Protein AF-A0A6N3DBT2-F1 (afdb_monomer_lite)

Organism: Finegoldia magna (NCBI:txid1260)

InterPro domains:
  IPR025506 Abortive infection alpha [PF14337] (2-92)

Structure (mmCIF, N/CA/C/O backbone):
data_AF-A0A6N3DBT2-F1
#
_entry.id   AF-A0A6N3DBT2-F1
#
loop_
_atom_site.group_PDB
_atom_site.id
_atom_site.type_symbol
_atom_site.label_atom_id
_atom_site.label_alt_id
_atom_site.label_comp_id
_atom_site.label_asym_id
_atom_site.label_entity_id
_atom_site.label_seq_id
_atom_site.pdbx_PDB_ins_code
_atom_site.Cartn_x
_atom_site.Cartn_y
_atom_site.Cartn_z
_atom_site.occupancy
_atom_site.B_iso_or_equiv
_atom_site.auth_seq_id
_atom_site.auth_comp_id
_atom_site.auth_asym_id
_atom_site.auth_atom_id
_atom_site.pdbx_PDB_model_num
ATOM 1 N N . MET A 1 1 ? -6.754 -7.748 18.074 1.00 45.38 1 MET A N 1
ATOM 2 C CA . MET A 1 1 ? -6.413 -9.183 18.026 1.00 45.38 1 MET A CA 1
ATOM 3 C C . MET A 1 1 ? -6.233 -9.584 16.568 1.00 45.38 1 MET A C 1
ATOM 5 O O . MET A 1 1 ? -5.093 -9.616 16.155 1.00 45.38 1 MET A O 1
ATOM 9 N N . GLU A 1 2 ? -7.282 -9.621 15.736 1.00 43.31 2 GLU A N 1
ATOM 10 C CA . GLU A 1 2 ? -7.149 -9.910 14.282 1.00 43.31 2 GLU A CA 1
ATOM 11 C C . GLU A 1 2 ? -6.342 -8.876 13.453 1.00 43.31 2 GLU A C 1
ATOM 13 O O . GLU A 1 2 ? -6.009 -9.117 12.294 1.00 43.31 2 GLU A O 1
ATOM 18 N N . GLU A 1 3 ? -6.066 -7.683 13.990 1.00 45.34 3 GLU A N 1
ATOM 19 C CA . GLU A 1 3 ? -5.271 -6.649 13.302 1.00 45.34 3 GLU A CA 1
ATOM 20 C C . GLU A 1 3 ? -3.758 -6.848 13.431 1.00 45.34 3 GLU A C 1
ATOM 22 O O . GLU A 1 3 ? -3.024 -6.472 12.522 1.00 45.34 3 GLU A O 1
ATOM 27 N N . GLU A 1 4 ? -3.297 -7.435 14.537 1.00 55.81 4 GLU A N 1
ATOM 28 C CA . GLU A 1 4 ? -1.874 -7.705 14.773 1.00 55.81 4 GLU A CA 1
ATOM 29 C C . GLU A 1 4 ? -1.438 -8.982 14.054 1.00 55.81 4 GLU A C 1
ATOM 31 O O . GLU A 1 4 ? -0.338 -9.021 13.508 1.00 55.81 4 GLU A O 1
ATOM 36 N N . ASP A 1 5 ? -2.330 -9.972 13.969 1.00 64.25 5 ASP A N 1
ATOM 37 C CA . ASP A 1 5 ? -2.040 -11.284 13.385 1.00 64.25 5 ASP A CA 1
ATOM 38 C C . ASP A 1 5 ? -1.718 -11.193 11.879 1.00 64.25 5 ASP A C 1
ATOM 40 O O . ASP A 1 5 ? -0.717 -11.741 11.426 1.00 64.25 5 ASP A O 1
ATOM 44 N N . GLU A 1 6 ? -2.486 -10.418 11.099 1.00 65.12 6 GLU A N 1
ATOM 45 C CA . GLU A 1 6 ? -2.220 -10.242 9.659 1.00 65.12 6 GLU A CA 1
ATOM 46 C C . GLU A 1 6 ? -0.902 -9.507 9.386 1.00 65.12 6 GLU A C 1
ATOM 48 O O . GLU A 1 6 ? -0.200 -9.823 8.432 1.00 65.12 6 GLU A O 1
ATOM 53 N N . VAL A 1 7 ? -0.553 -8.511 10.204 1.00 65.94 7 VAL A N 1
ATOM 54 C CA . VAL A 1 7 ? 0.716 -7.784 10.054 1.00 65.94 7 VAL A CA 1
ATOM 55 C C . VAL A 1 7 ? 1.881 -8.687 10.453 1.00 65.94 7 VAL A C 1
ATOM 57 O O . VAL A 1 7 ? 2.915 -8.681 9.783 1.00 65.94 7 VAL A O 1
ATOM 60 N N . GLN A 1 8 ? 1.704 -9.490 11.503 1.00 69.81 8 GLN A N 1
ATOM 61 C CA . GLN A 1 8 ? 2.697 -10.446 11.979 1.00 69.81 8 GLN A CA 1
ATOM 62 C C . GLN A 1 8 ? 2.981 -11.549 10.950 1.00 69.81 8 GLN A C 1
ATOM 64 O O . GLN A 1 8 ? 4.141 -11.867 10.712 1.00 69.81 8 GLN A O 1
ATOM 69 N N . ASP A 1 9 ? 1.968 -12.051 10.247 1.00 77.06 9 ASP A N 1
ATOM 70 C CA . ASP A 1 9 ? 2.172 -13.024 9.167 1.00 77.06 9 ASP A CA 1
ATOM 71 C C . ASP A 1 9 ? 3.022 -12.451 8.018 1.00 77.06 9 ASP A C 1
ATOM 73 O O . ASP A 1 9 ? 3.845 -13.147 7.417 1.00 77.06 9 ASP A O 1
ATOM 77 N N . LEU A 1 10 ? 2.856 -11.163 7.699 1.00 70.38 10 LEU A N 1
ATOM 78 C CA . LEU A 1 10 ? 3.655 -10.483 6.671 1.00 70.38 10 LEU A CA 1
ATOM 79 C C . LEU A 1 10 ? 5.092 -10.249 7.150 1.00 70.38 10 LEU A C 1
ATOM 81 O O . LEU A 1 10 ? 6.021 -10.340 6.344 1.00 70.38 10 LEU A O 1
ATOM 85 N N . TRP A 1 11 ? 5.280 -9.993 8.450 1.00 68.69 11 TRP A N 1
ATOM 86 C CA . TRP A 1 11 ? 6.596 -9.976 9.091 1.00 68.69 11 TRP A CA 1
ATOM 87 C C . TRP A 1 11 ? 7.298 -11.319 8.970 1.00 68.69 11 TRP A C 1
ATOM 89 O O . TRP A 1 11 ? 8.463 -11.361 8.573 1.00 68.69 11 TRP A O 1
ATOM 99 N N . ASP A 1 12 ? 6.592 -12.399 9.273 1.00 76.00 12 ASP A N 1
ATOM 100 C CA . ASP A 1 12 ? 7.149 -13.743 9.262 1.00 76.00 12 ASP A CA 1
ATOM 101 C C . ASP A 1 12 ? 7.529 -14.157 7.833 1.00 76.00 12 ASP A C 1
ATOM 103 O O . ASP A 1 12 ? 8.654 -14.606 7.607 1.00 76.00 12 ASP A O 1
ATOM 107 N N . ASN A 1 13 ? 6.667 -13.887 6.843 1.00 74.88 13 ASN A N 1
ATOM 108 C CA . ASN A 1 13 ? 6.972 -14.137 5.429 1.00 74.88 13 ASN A CA 1
ATOM 109 C C . ASN A 1 13 ? 8.184 -13.322 4.949 1.00 74.88 13 ASN A C 1
ATOM 111 O O . ASN A 1 13 ? 9.067 -13.864 4.279 1.00 74.88 13 ASN A O 1
ATOM 115 N N . LEU A 1 14 ? 8.271 -12.039 5.326 1.00 69.12 14 LEU A N 1
ATOM 116 C CA . LEU A 1 14 ? 9.439 -11.219 5.016 1.00 69.12 14 LEU A CA 1
ATOM 117 C C . LEU A 1 14 ? 10.692 -11.830 5.654 1.00 69.12 14 LEU A C 1
ATOM 119 O O . LEU A 1 14 ? 11.675 -12.077 4.975 1.00 69.12 14 LEU A O 1
ATOM 123 N N . LEU A 1 15 ? 10.690 -12.127 6.949 1.00 66.81 15 LEU A N 1
ATOM 124 C CA . LEU A 1 15 ? 11.883 -12.650 7.615 1.00 66.81 15 LEU A CA 1
ATOM 125 C C . LEU A 1 15 ? 12.328 -14.006 7.040 1.00 66.81 15 LEU A C 1
ATOM 127 O O . LEU A 1 15 ? 13.530 -14.219 6.861 1.00 66.81 15 LEU A O 1
ATOM 131 N N . SER A 1 16 ? 11.388 -14.887 6.686 1.00 68.12 16 SER A N 1
ATOM 132 C CA . SER A 1 16 ? 11.671 -16.175 6.043 1.00 68.12 16 SER A CA 1
ATOM 133 C C . SER A 1 16 ? 12.306 -16.023 4.659 1.00 68.12 16 SER A C 1
ATOM 135 O O . SER A 1 16 ? 13.341 -16.637 4.401 1.00 68.12 16 SER A O 1
ATOM 137 N N . ASN A 1 17 ? 11.759 -15.156 3.802 1.00 63.84 17 ASN A N 1
ATOM 138 C CA . ASN A 1 17 ? 12.287 -14.912 2.454 1.00 63.84 17 ASN A CA 1
ATOM 139 C C . ASN A 1 17 ? 13.698 -14.283 2.473 1.00 63.84 17 ASN A C 1
ATOM 141 O O . ASN A 1 17 ? 14.443 -14.351 1.495 1.00 63.84 17 ASN A O 1
ATOM 145 N N . TRP A 1 18 ? 14.099 -13.677 3.595 1.00 63.53 18 TRP A N 1
ATOM 146 C CA . TRP A 1 18 ? 15.350 -12.927 3.720 1.00 63.53 18 TRP A CA 1
ATOM 147 C C . TRP A 1 18 ? 16.518 -13.709 4.319 1.00 63.53 18 TRP A C 1
ATOM 149 O O . TRP A 1 18 ? 17.666 -13.332 4.068 1.00 63.53 18 TRP A O 1
ATOM 159 N N . GLN A 1 19 ? 16.273 -14.809 5.045 1.00 57.97 19 GLN A N 1
ATOM 160 C CA . GLN A 1 19 ? 17.342 -15.668 5.588 1.00 57.97 19 GLN A CA 1
ATOM 161 C C . GLN A 1 19 ? 18.274 -16.240 4.503 1.00 57.97 19 GLN A C 1
ATOM 163 O O . GLN A 1 19 ? 19.384 -16.670 4.810 1.00 57.97 19 GLN A O 1
ATOM 168 N N . PHE A 1 20 ? 17.859 -16.185 3.235 1.00 56.31 20 PHE A N 1
ATOM 169 C CA . PHE A 1 20 ? 18.581 -16.733 2.087 1.00 56.31 20 PHE A CA 1
ATOM 170 C C . PHE A 1 20 ? 19.222 -15.665 1.173 1.00 56.31 20 PHE A C 1
ATOM 172 O O . PHE A 1 20 ? 19.828 -16.002 0.158 1.00 56.31 20 PHE A O 1
ATOM 179 N N . SER A 1 21 ? 19.127 -14.369 1.506 1.00 55.19 21 SER A N 1
ATOM 180 C CA . SER A 1 21 ? 19.663 -13.271 0.682 1.00 55.19 21 SER A CA 1
ATOM 181 C C . SER A 1 21 ? 21.083 -12.873 1.132 1.00 55.19 21 SER A C 1
ATOM 183 O O . SER A 1 21 ? 21.260 -12.018 2.000 1.00 55.19 21 SER A O 1
ATOM 185 N N . GLU A 1 22 ? 22.111 -13.441 0.498 1.00 54.97 22 GLU A N 1
ATOM 186 C CA . GLU A 1 22 ? 23.528 -13.309 0.895 1.00 54.97 22 GLU A CA 1
ATOM 187 C C . GLU A 1 22 ? 24.144 -11.885 0.849 1.00 54.97 22 GLU A C 1
ATOM 189 O O . GLU A 1 22 ? 25.285 -11.736 1.270 1.00 54.97 22 GLU A O 1
ATOM 194 N N . ASN A 1 23 ? 23.475 -10.822 0.360 1.00 52.03 23 ASN A N 1
ATOM 195 C CA . ASN A 1 23 ? 24.192 -9.571 0.009 1.00 52.03 23 ASN A CA 1
ATOM 196 C C . ASN A 1 23 ? 23.463 -8.209 0.165 1.00 52.03 23 ASN A C 1
ATOM 198 O O . ASN A 1 23 ? 23.826 -7.258 -0.529 1.00 52.03 23 ASN A O 1
ATOM 202 N N . ARG A 1 24 ? 22.425 -8.037 1.007 1.00 55.91 24 ARG A N 1
ATOM 203 C CA . ARG A 1 24 ? 21.623 -6.779 0.986 1.00 55.91 24 ARG A CA 1
ATOM 204 C C . ARG A 1 24 ? 21.097 -6.253 2.332 1.00 55.91 24 ARG A C 1
ATOM 206 O O . ARG A 1 24 ? 19.915 -5.937 2.431 1.00 55.91 24 ARG A O 1
ATOM 213 N N . THR A 1 25 ? 21.947 -6.075 3.341 1.00 65.19 25 THR A N 1
ATOM 214 C CA . THR A 1 25 ? 21.543 -5.550 4.666 1.00 65.19 25 THR A CA 1
ATOM 215 C C . THR A 1 25 ? 20.871 -4.169 4.631 1.00 65.19 25 THR A C 1
ATOM 217 O O . THR A 1 25 ? 19.823 -4.005 5.245 1.00 65.19 25 THR A O 1
ATOM 220 N N . ASP A 1 26 ? 21.383 -3.191 3.879 1.00 66.56 26 ASP A N 1
ATOM 221 C CA . ASP A 1 26 ? 20.820 -1.822 3.908 1.00 66.56 26 ASP A CA 1
ATOM 222 C C . ASP A 1 26 ? 19.470 -1.722 3.188 1.00 66.56 26 ASP A C 1
ATOM 224 O O . ASP A 1 26 ? 18.531 -1.069 3.644 1.00 66.56 26 ASP A O 1
ATOM 228 N N . ILE A 1 27 ? 19.347 -2.431 2.063 1.00 69.31 27 ILE A N 1
ATOM 229 C CA . ILE A 1 27 ? 18.083 -2.544 1.332 1.00 69.31 27 ILE A CA 1
ATOM 230 C C . ILE A 1 27 ? 17.066 -3.318 2.188 1.00 69.31 27 ILE A C 1
ATOM 232 O O . ILE A 1 27 ? 15.890 -2.964 2.170 1.00 69.31 27 ILE A O 1
ATOM 236 N N . ALA A 1 28 ? 17.508 -4.308 2.978 1.00 69.38 28 ALA A N 1
ATOM 237 C CA . ALA A 1 28 ? 16.678 -4.987 3.979 1.00 69.38 28 ALA A CA 1
ATOM 238 C C . ALA A 1 28 ? 16.097 -4.036 4.994 1.00 69.38 28 ALA A C 1
ATOM 240 O O . ALA A 1 28 ? 14.883 -3.988 5.180 1.00 69.38 28 ALA A O 1
ATOM 241 N N . MET A 1 29 ? 16.971 -3.253 5.614 1.00 74.69 29 MET A N 1
ATOM 242 C CA . MET A 1 29 ? 16.566 -2.309 6.637 1.00 74.69 29 MET A CA 1
ATOM 243 C C . MET A 1 29 ? 15.554 -1.312 6.079 1.00 74.69 29 MET A C 1
ATOM 245 O O . MET A 1 29 ? 14.559 -1.050 6.738 1.00 74.69 29 MET A O 1
ATOM 249 N N . MET A 1 30 ? 15.719 -0.845 4.838 1.00 80.69 30 MET A N 1
ATOM 250 C CA . MET A 1 30 ? 14.738 0.037 4.201 1.00 80.69 30 MET A CA 1
ATOM 251 C C . MET A 1 30 ? 13.337 -0.597 4.100 1.00 80.69 30 MET A C 1
ATOM 253 O O . MET A 1 30 ? 12.360 0.052 4.460 1.00 80.69 30 MET A O 1
ATOM 257 N N . TYR A 1 31 ? 13.208 -1.845 3.635 1.00 79.69 31 TYR A N 1
ATOM 258 C CA . TYR A 1 31 ? 11.890 -2.493 3.525 1.00 79.69 31 TYR A CA 1
ATOM 259 C C . TYR A 1 31 ? 11.292 -2.863 4.884 1.00 79.69 31 TYR A C 1
ATOM 261 O O . TYR A 1 31 ? 10.084 -2.738 5.064 1.00 79.69 31 TYR A O 1
ATOM 269 N N . ILE A 1 32 ? 12.131 -3.246 5.850 1.00 80.75 32 ILE A N 1
ATOM 270 C CA . ILE A 1 32 ? 11.727 -3.448 7.247 1.00 80.75 32 ILE A CA 1
ATOM 271 C C . ILE A 1 32 ? 11.178 -2.140 7.830 1.00 80.75 32 ILE A C 1
ATOM 273 O O . ILE A 1 32 ? 10.113 -2.135 8.440 1.00 80.75 32 ILE A O 1
ATOM 277 N N . GLU A 1 33 ? 11.857 -1.013 7.622 1.00 83.69 33 GLU A N 1
ATOM 278 C CA . GLU A 1 33 ? 11.389 0.290 8.102 1.00 83.69 33 GLU A CA 1
ATOM 279 C C . GLU A 1 33 ? 10.092 0.727 7.415 1.00 83.69 33 GLU A C 1
ATOM 281 O O . GLU A 1 33 ? 9.205 1.267 8.078 1.00 83.69 33 GLU A O 1
ATOM 286 N N . ILE A 1 34 ? 9.924 0.436 6.121 1.00 86.38 34 ILE A N 1
ATOM 287 C CA . ILE A 1 34 ? 8.644 0.646 5.434 1.00 86.38 34 ILE A CA 1
ATOM 288 C C . ILE A 1 34 ? 7.549 -0.192 6.102 1.00 86.38 34 ILE A C 1
ATOM 290 O O . ILE A 1 34 ? 6.519 0.363 6.470 1.00 86.38 34 ILE A O 1
ATOM 294 N N . LEU A 1 35 ? 7.783 -1.486 6.335 1.00 84.25 35 LEU A N 1
ATOM 295 C CA . LEU A 1 35 ? 6.794 -2.388 6.934 1.00 84.25 35 LEU A CA 1
ATOM 296 C C . LEU A 1 35 ? 6.376 -1.996 8.346 1.00 84.25 35 LEU A C 1
ATOM 298 O O . LEU A 1 35 ? 5.186 -2.006 8.641 1.00 84.25 35 LEU A O 1
ATOM 302 N N . LYS A 1 36 ? 7.316 -1.560 9.192 1.00 85.88 36 LYS A N 1
ATOM 303 C CA . LYS A 1 36 ? 7.002 -1.028 10.535 1.00 85.88 36 LYS A CA 1
ATOM 304 C C . LYS A 1 36 ? 6.073 0.176 10.499 1.00 85.88 36 LYS A C 1
ATOM 306 O O . LYS A 1 36 ? 5.410 0.467 11.488 1.00 85.88 36 LYS A O 1
ATOM 311 N N . ASN A 1 37 ? 6.083 0.908 9.391 1.00 89.69 37 ASN A N 1
ATOM 312 C CA . ASN A 1 37 ? 5.283 2.106 9.213 1.00 89.69 37 ASN A CA 1
ATOM 313 C C . ASN A 1 37 ? 3.972 1.839 8.467 1.00 89.69 37 ASN A C 1
ATOM 315 O O . ASN A 1 37 ? 3.245 2.804 8.240 1.00 89.69 37 ASN A O 1
ATOM 319 N N . LEU A 1 38 ? 3.667 0.594 8.082 1.00 89.62 38 LEU A N 1
ATOM 320 C CA . LEU A 1 38 ? 2.407 0.236 7.435 1.00 89.62 38 LEU A CA 1
ATOM 321 C C . LEU A 1 38 ? 1.385 -0.270 8.454 1.00 89.62 38 LEU A C 1
ATOM 323 O O . LEU A 1 38 ? 1.664 -1.127 9.286 1.00 89.62 38 LEU A O 1
ATOM 327 N N . SER A 1 39 ? 0.168 0.241 8.332 1.00 90.50 39 SER A N 1
ATOM 328 C CA . SER A 1 39 ? -1.032 -0.256 8.984 1.00 90.50 39 SER A CA 1
ATOM 329 C C . SER A 1 39 ? -1.716 -1.327 8.130 1.00 90.50 39 SER A C 1
ATOM 331 O O . SER A 1 39 ? -1.480 -1.455 6.921 1.00 90.50 39 SER A O 1
ATOM 333 N N . LYS A 1 40 ? -2.660 -2.045 8.746 1.00 88.56 40 LYS A N 1
ATOM 334 C CA . LYS A 1 40 ? -3.534 -3.009 8.064 1.00 88.56 40 LYS A CA 1
ATOM 335 C C . LYS A 1 40 ? -4.245 -2.401 6.852 1.00 88.56 40 LYS A C 1
ATOM 337 O O . LYS A 1 40 ? -4.360 -3.057 5.820 1.00 88.56 40 LYS A O 1
ATOM 342 N N . ASN A 1 41 ? -4.692 -1.147 6.930 1.00 92.38 41 ASN A N 1
ATOM 343 C CA . ASN A 1 41 ? -5.393 -0.505 5.815 1.00 92.38 41 ASN A CA 1
ATOM 344 C C . ASN A 1 41 ? -4.464 -0.260 4.623 1.00 92.38 41 ASN A C 1
ATOM 346 O O . ASN A 1 41 ? -4.858 -0.519 3.487 1.00 92.38 41 ASN A O 1
ATOM 350 N N . GLU A 1 42 ? -3.222 0.160 4.864 1.00 92.69 42 GLU A N 1
ATOM 351 C CA . GLU A 1 42 ? -2.237 0.325 3.792 1.00 92.69 42 GLU A CA 1
ATOM 352 C C . GLU A 1 42 ? -1.894 -1.010 3.117 1.00 92.69 42 GLU A C 1
ATOM 354 O O . GLU A 1 42 ? -1.864 -1.097 1.888 1.00 92.69 42 GLU A O 1
ATOM 359 N N . ILE A 1 43 ? -1.708 -2.065 3.912 1.00 89.12 43 ILE A N 1
ATOM 360 C CA . ILE A 1 43 ? -1.460 -3.427 3.424 1.00 89.12 43 ILE A CA 1
ATOM 361 C C . ILE A 1 43 ? -2.641 -3.938 2.590 1.00 89.12 43 ILE A C 1
ATOM 363 O O . ILE A 1 43 ? -2.439 -4.468 1.494 1.00 89.12 43 ILE A O 1
ATOM 367 N N . ARG A 1 44 ? -3.877 -3.756 3.074 1.00 89.69 44 ARG A N 1
ATOM 368 C CA . ARG A 1 44 ? -5.102 -4.153 2.359 1.00 89.69 44 ARG A CA 1
ATOM 369 C C . ARG A 1 44 ? -5.241 -3.412 1.031 1.00 89.69 44 ARG A C 1
ATOM 371 O O . ARG A 1 44 ? -5.584 -4.038 0.032 1.00 89.69 44 ARG A O 1
ATOM 378 N N . ILE A 1 45 ? -4.932 -2.114 0.997 1.00 90.69 45 ILE A N 1
ATOM 379 C CA . ILE A 1 45 ? -4.927 -1.311 -0.236 1.00 90.69 45 ILE A CA 1
ATOM 380 C C . ILE A 1 45 ? -3.905 -1.854 -1.237 1.00 90.69 45 ILE A C 1
ATOM 382 O O . ILE A 1 45 ? -4.263 -2.132 -2.383 1.00 90.69 45 ILE A O 1
ATOM 386 N N . LEU A 1 46 ? -2.653 -2.042 -0.814 1.00 88.75 46 LEU A N 1
ATOM 387 C CA . LEU A 1 46 ? -1.592 -2.545 -1.688 1.00 88.75 46 LEU A CA 1
ATOM 388 C C . LEU A 1 46 ? -1.917 -3.947 -2.231 1.00 88.75 46 LEU A C 1
ATOM 390 O O . LEU A 1 46 ? -1.775 -4.196 -3.429 1.00 88.75 46 LEU A O 1
ATOM 394 N N . SER A 1 47 ? -2.421 -4.835 -1.371 1.00 85.75 47 SER A N 1
ATOM 395 C CA . SER A 1 47 ? -2.786 -6.209 -1.733 1.00 85.75 47 SER A CA 1
ATOM 396 C C . SER A 1 47 ? -3.973 -6.262 -2.697 1.00 85.75 47 SER A C 1
ATOM 398 O O . SER A 1 47 ? -3.939 -7.014 -3.669 1.00 85.75 47 SER A O 1
ATOM 400 N N . ALA A 1 48 ? -5.008 -5.442 -2.487 1.00 86.62 48 ALA A N 1
ATOM 401 C CA . ALA A 1 48 ? -6.173 -5.386 -3.374 1.00 86.62 48 ALA A CA 1
ATOM 402 C C . ALA A 1 48 ? -5.812 -4.904 -4.787 1.00 86.62 48 ALA A C 1
ATOM 404 O O . ALA A 1 48 ? -6.322 -5.422 -5.778 1.00 86.62 48 ALA A O 1
ATOM 405 N N . ILE A 1 49 ? -4.902 -3.934 -4.897 1.00 83.94 49 ILE A N 1
ATOM 406 C CA . ILE A 1 49 ? -4.437 -3.451 -6.201 1.00 83.94 49 ILE A CA 1
ATOM 407 C C . ILE A 1 49 ? -3.555 -4.511 -6.884 1.00 83.94 49 ILE A C 1
ATOM 409 O O . ILE A 1 49 ? -3.691 -4.745 -8.085 1.00 83.94 49 ILE A O 1
ATOM 413 N N . HIS A 1 50 ? -2.687 -5.194 -6.129 1.00 80.00 50 HIS A N 1
ATOM 414 C CA . HIS A 1 50 ? -1.784 -6.230 -6.653 1.00 80.00 50 HIS A CA 1
ATOM 415 C C . HIS A 1 50 ? -2.495 -7.501 -7.116 1.00 80.00 50 HIS A C 1
ATOM 417 O O . HIS A 1 50 ? -2.132 -8.049 -8.154 1.00 80.00 50 HIS A O 1
ATOM 423 N N . THR A 1 51 ? -3.529 -7.935 -6.397 1.00 75.88 51 THR A N 1
ATOM 424 C CA . THR A 1 51 ? -4.326 -9.130 -6.732 1.00 75.88 51 THR A CA 1
ATOM 425 C C . THR A 1 51 ? -5.335 -8.898 -7.859 1.00 75.88 51 THR A C 1
ATOM 427 O O . THR A 1 51 ? -6.015 -9.834 -8.285 1.00 75.88 51 THR A O 1
ATOM 430 N N . SER A 1 52 ? -5.432 -7.673 -8.383 1.00 69.44 52 SER A N 1
ATOM 431 C CA . SER A 1 52 ? -6.277 -7.385 -9.538 1.00 69.44 52 SER A CA 1
ATOM 432 C C . SER A 1 52 ? -5.812 -8.163 -10.781 1.00 69.44 52 SER A C 1
ATOM 434 O O . SER A 1 52 ? -4.618 -8.385 -11.000 1.00 69.44 52 SER A O 1
ATOM 436 N N . LEU A 1 53 ? -6.771 -8.567 -11.625 1.00 55.28 53 LEU A N 1
ATOM 437 C CA . LEU A 1 53 ? -6.565 -9.393 -12.832 1.00 55.28 53 LEU A CA 1
ATOM 438 C C . LEU A 1 53 ? -5.507 -8.839 -13.810 1.00 55.28 53 LEU A C 1
ATOM 440 O O . LEU A 1 53 ? -4.996 -9.570 -14.653 1.00 55.28 53 LEU A O 1
ATOM 444 N N . ASP A 1 54 ? -5.156 -7.562 -13.672 1.00 62.91 54 ASP A N 1
ATOM 445 C CA . ASP A 1 54 ? -4.237 -6.825 -14.530 1.00 62.91 54 ASP A CA 1
ATOM 446 C C . ASP A 1 54 ? -2.850 -6.589 -13.890 1.00 62.91 54 ASP A C 1
ATOM 448 O O . ASP A 1 54 ? -2.119 -5.716 -14.360 1.00 62.91 54 ASP A O 1
ATOM 452 N N . ARG A 1 55 ? -2.441 -7.332 -12.845 1.00 64.75 55 ARG A N 1
ATOM 453 C CA . ARG A 1 55 ? -1.152 -7.158 -12.117 1.00 64.75 55 ARG A CA 1
ATOM 454 C C . ARG A 1 55 ? 0.047 -6.857 -13.029 1.00 64.75 55 ARG A C 1
ATOM 456 O O . ARG A 1 55 ? 0.786 -5.900 -12.800 1.00 64.75 55 ARG A O 1
ATOM 463 N N . ASN A 1 56 ? 0.232 -7.649 -14.087 1.00 66.00 56 ASN A N 1
ATOM 464 C CA . ASN A 1 56 ? 1.351 -7.482 -15.022 1.00 66.00 56 ASN A CA 1
ATOM 465 C C . ASN A 1 56 ? 1.229 -6.194 -15.848 1.00 66.00 56 ASN A C 1
ATOM 467 O O . ASN A 1 56 ? 2.220 -5.493 -16.050 1.00 66.00 56 ASN A O 1
ATOM 471 N N . ASN A 1 57 ? 0.016 -5.832 -16.264 1.00 62.84 57 ASN A N 1
ATOM 472 C CA . ASN A 1 57 ? -0.227 -4.565 -16.944 1.00 62.84 57 ASN A CA 1
ATOM 473 C C . ASN A 1 57 ? 0.068 -3.382 -16.015 1.00 62.84 57 ASN A C 1
ATOM 475 O O . ASN A 1 57 ? 0.743 -2.448 -16.438 1.00 62.84 57 ASN A O 1
ATOM 479 N N . HIS A 1 58 ? -0.335 -3.441 -14.743 1.00 63.28 58 HIS A N 1
ATOM 480 C CA . HIS A 1 58 ? -0.070 -2.364 -13.788 1.00 63.28 58 HIS A CA 1
ATOM 481 C C . HIS A 1 58 ? 1.422 -2.203 -13.457 1.00 63.28 58 HIS A C 1
ATOM 483 O O . HIS A 1 58 ? 1.880 -1.094 -13.194 1.00 63.28 58 HIS A O 1
ATOM 489 N N . ARG A 1 59 ? 2.189 -3.301 -13.454 1.00 68.06 59 ARG A N 1
ATOM 490 C CA . ARG A 1 59 ? 3.619 -3.287 -13.115 1.00 68.06 59 ARG A CA 1
ATOM 491 C C . ARG A 1 59 ? 4.486 -2.673 -14.214 1.00 68.06 59 ARG A C 1
ATOM 493 O O . ARG A 1 59 ? 5.461 -1.988 -13.911 1.00 68.06 59 ARG A O 1
ATOM 500 N N . TYR A 1 60 ? 4.158 -2.931 -15.481 1.00 68.31 60 TYR A N 1
ATOM 501 C CA . TYR A 1 60 ? 4.996 -2.527 -16.619 1.00 68.31 60 TYR A CA 1
ATOM 502 C C . TYR A 1 60 ? 4.459 -1.311 -17.386 1.00 68.31 60 TYR A C 1
ATOM 504 O O . TYR A 1 60 ? 5.214 -0.680 -18.129 1.00 68.31 60 TYR A O 1
ATOM 512 N N . ASN A 1 61 ? 3.192 -0.934 -17.193 1.00 69.75 61 ASN A N 1
ATOM 513 C CA . ASN A 1 61 ? 2.599 0.235 -17.832 1.00 69.75 61 ASN A CA 1
ATOM 514 C C . ASN A 1 61 ? 2.526 1.425 -16.863 1.00 69.75 61 ASN A C 1
ATOM 516 O O . ASN A 1 61 ? 1.629 1.515 -16.031 1.00 69.75 61 ASN A O 1
ATOM 520 N N . LYS A 1 62 ? 3.429 2.396 -17.042 1.00 63.88 62 LYS A N 1
ATOM 521 C CA . LYS A 1 62 ? 3.482 3.637 -16.243 1.00 63.88 62 LYS A CA 1
ATOM 522 C C . LYS A 1 62 ? 2.228 4.514 -16.346 1.00 63.88 62 LYS A C 1
ATOM 524 O O . LYS A 1 62 ? 2.042 5.399 -15.522 1.00 63.88 62 LYS A O 1
ATOM 529 N N . ASN A 1 63 ? 1.388 4.298 -17.359 1.00 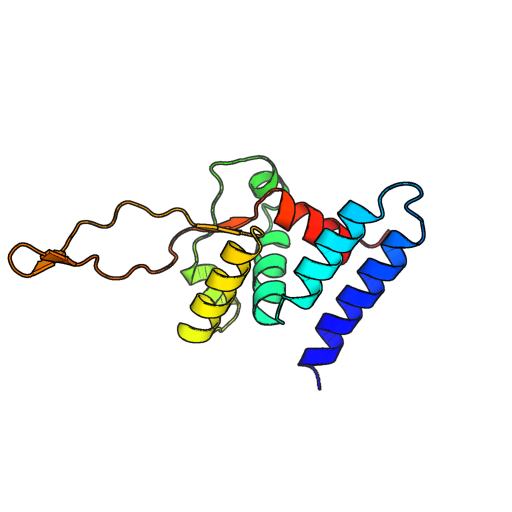65.88 63 ASN A N 1
ATOM 530 C CA . ASN A 1 63 ? 0.134 5.035 -17.533 1.00 65.88 63 ASN A CA 1
ATOM 531 C C . ASN A 1 63 ? -1.059 4.328 -16.878 1.00 65.88 63 ASN A C 1
ATOM 533 O O . ASN A 1 63 ? -2.184 4.820 -16.974 1.00 65.88 63 ASN A O 1
ATOM 537 N N . PHE A 1 64 ? -0.838 3.164 -16.266 1.00 73.50 64 PHE A N 1
ATOM 538 C CA . PHE A 1 64 ? -1.884 2.418 -15.595 1.00 73.50 64 PHE A CA 1
ATOM 539 C C . PHE A 1 64 ? -2.129 3.003 -14.203 1.00 73.50 64 PHE A C 1
ATOM 541 O O . PHE A 1 64 ? -1.202 3.203 -13.422 1.00 73.50 64 PHE A O 1
ATOM 548 N N . TYR A 1 65 ? -3.393 3.264 -13.889 1.00 80.38 65 TYR A N 1
ATOM 549 C CA . TYR A 1 65 ? -3.829 3.766 -12.593 1.00 80.38 65 TYR A CA 1
ATOM 550 C C . TYR A 1 65 ? -5.125 3.076 -12.184 1.00 80.38 65 TYR A C 1
ATOM 552 O O . TYR A 1 65 ? -5.935 2.686 -13.025 1.00 80.38 65 TYR A O 1
ATOM 560 N N . VAL A 1 66 ? -5.350 2.993 -10.880 1.00 83.50 66 VAL A N 1
ATOM 561 C CA . VAL A 1 66 ? -6.609 2.550 -10.292 1.00 83.50 66 VAL A CA 1
ATOM 562 C C . VAL A 1 66 ? -7.366 3.763 -9.774 1.00 83.50 66 VAL A C 1
ATOM 564 O O . VAL A 1 66 ? -6.777 4.736 -9.296 1.00 83.50 66 VAL A O 1
ATOM 567 N N . TYR A 1 67 ? -8.688 3.727 -9.891 1.00 84.06 67 TYR A N 1
ATOM 568 C CA . TYR A 1 67 ? -9.543 4.756 -9.323 1.00 84.06 67 TYR A CA 1
ATOM 569 C C . TYR A 1 67 ? -9.667 4.577 -7.808 1.00 84.06 67 TYR A C 1
ATOM 571 O O . TYR A 1 67 ? -10.123 3.541 -7.328 1.00 84.06 67 TYR A O 1
ATOM 579 N N . GLY A 1 68 ? -9.282 5.600 -7.047 1.00 83.50 68 GLY A N 1
ATOM 580 C CA . GLY A 1 68 ? -9.206 5.518 -5.588 1.00 83.50 68 GLY A CA 1
ATOM 581 C C . GLY A 1 68 ? -10.552 5.263 -4.902 1.00 83.50 68 GLY A C 1
ATOM 582 O O . GLY A 1 68 ? -10.624 4.535 -3.915 1.00 83.50 68 GLY A O 1
ATOM 583 N N . ASN A 1 69 ? -11.647 5.791 -5.460 1.00 84.19 69 ASN A N 1
ATOM 584 C CA . ASN A 1 69 ? -12.995 5.521 -4.954 1.00 84.19 69 ASN A CA 1
ATOM 585 C C . ASN A 1 69 ? -13.372 4.039 -5.074 1.00 84.19 69 ASN A C 1
ATOM 587 O O . ASN A 1 69 ? -13.990 3.517 -4.153 1.00 84.19 69 ASN A O 1
ATOM 591 N N . VAL A 1 70 ? -12.950 3.367 -6.152 1.00 86.31 70 VAL A N 1
ATOM 592 C CA . VAL A 1 70 ? -13.204 1.934 -6.362 1.00 86.31 70 VAL A CA 1
ATOM 593 C C . VAL A 1 70 ? -12.487 1.109 -5.298 1.00 86.31 70 VAL A C 1
ATOM 595 O O . VAL A 1 70 ? -13.092 0.222 -4.709 1.00 86.31 70 VAL A O 1
ATOM 598 N N . VAL A 1 71 ? -11.226 1.434 -4.996 1.00 87.88 71 VAL A N 1
ATOM 599 C CA . VAL A 1 71 ? -10.456 0.741 -3.948 1.00 87.88 71 VAL A CA 1
ATOM 600 C C . VAL A 1 71 ? -11.082 0.955 -2.571 1.00 87.88 71 VAL A C 1
ATOM 602 O O . VAL A 1 71 ? -11.277 -0.004 -1.827 1.00 87.88 71 VAL A O 1
ATOM 605 N N . ARG A 1 72 ? -11.449 2.199 -2.245 1.00 90.50 72 ARG A N 1
ATOM 606 C CA . ARG A 1 72 ? -12.113 2.539 -0.980 1.00 90.50 72 ARG A CA 1
ATOM 607 C C . ARG A 1 72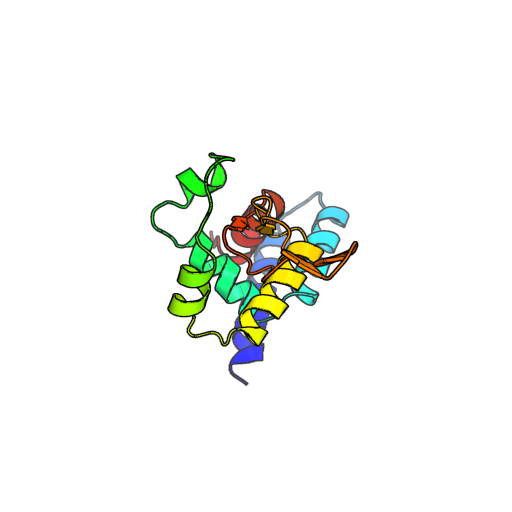 ? -13.417 1.765 -0.790 1.00 90.50 72 ARG A C 1
ATOM 609 O O . ARG A 1 72 ? -13.637 1.200 0.277 1.00 90.50 72 ARG A O 1
ATOM 616 N N . GLU A 1 73 ? -14.268 1.752 -1.815 1.00 89.75 73 GLU A N 1
ATOM 617 C CA . GLU A 1 73 ? -15.557 1.053 -1.795 1.00 89.75 73 GLU A CA 1
ATOM 618 C C . GLU A 1 73 ? -15.370 -0.462 -1.699 1.00 89.75 73 GLU A C 1
ATOM 620 O O . GLU A 1 73 ? -16.040 -1.103 -0.897 1.00 89.75 73 GLU A O 1
ATOM 625 N N . HIS A 1 74 ? -14.413 -1.023 -2.443 1.00 89.19 74 HIS A N 1
ATOM 626 C CA . HIS A 1 74 ? -14.097 -2.450 -2.401 1.00 89.19 74 HIS A CA 1
ATOM 627 C C . HIS A 1 74 ? -13.629 -2.915 -1.015 1.00 89.19 74 HIS A C 1
ATOM 629 O O . HIS A 1 74 ? -13.972 -4.011 -0.580 1.00 89.19 74 HIS A O 1
ATOM 635 N N . LEU A 1 75 ? -12.861 -2.081 -0.309 1.00 90.88 75 LEU A N 1
ATOM 636 C CA . LEU A 1 75 ? -12.332 -2.396 1.019 1.00 90.88 75 LEU A CA 1
ATOM 637 C C . LEU A 1 75 ? -13.255 -1.981 2.172 1.00 90.88 75 LEU A C 1
ATOM 639 O O . LEU A 1 75 ? -12.912 -2.237 3.330 1.00 90.88 75 LEU A O 1
ATOM 643 N N . CYS A 1 76 ? -14.407 -1.375 1.861 1.00 93.19 76 CYS A N 1
ATOM 644 C CA . CYS A 1 76 ? -15.359 -0.820 2.824 1.00 93.19 76 CYS A CA 1
ATOM 645 C C . CYS A 1 76 ? -14.722 0.179 3.809 1.00 93.19 76 CYS A C 1
ATOM 647 O O . CYS A 1 76 ? -15.080 0.199 4.983 1.00 93.19 76 CYS A O 1
ATOM 649 N N . LEU A 1 77 ? -13.773 0.999 3.343 1.00 90.94 77 LEU A N 1
ATOM 650 C CA . LEU A 1 77 ? -13.107 2.005 4.176 1.00 90.94 77 LEU A CA 1
ATOM 651 C C . LEU A 1 77 ? -13.932 3.294 4.239 1.00 90.94 77 LEU A C 1
ATOM 653 O O . LEU A 1 77 ? -14.479 3.753 3.226 1.00 90.94 77 LEU A O 1
ATOM 657 N N . SER A 1 78 ? -13.969 3.933 5.410 1.00 90.88 78 SER A N 1
ATOM 658 C CA . SER A 1 78 ? -14.431 5.319 5.514 1.00 90.88 78 SER A CA 1
ATOM 659 C C . SER A 1 78 ? -13.540 6.247 4.681 1.00 90.88 78 SER A C 1
ATOM 661 O O . SER A 1 78 ? -12.448 5.888 4.224 1.00 90.88 78 SER A O 1
ATOM 663 N N . LYS A 1 79 ? -14.020 7.468 4.430 1.00 86.00 79 LYS A N 1
ATOM 664 C CA . LYS A 1 79 ? -13.237 8.448 3.672 1.00 86.00 79 LYS A CA 1
ATOM 665 C C . LYS A 1 79 ? -11.945 8.792 4.419 1.00 86.00 79 LYS A C 1
ATOM 667 O O . LYS A 1 79 ? -10.887 8.835 3.803 1.00 86.00 79 LYS A O 1
ATOM 672 N N . GLU A 1 80 ? -12.048 8.989 5.725 1.00 88.44 80 GLU A N 1
ATOM 673 C CA . GLU A 1 80 ? -10.960 9.380 6.611 1.00 88.44 80 GLU A CA 1
ATOM 674 C C . GLU A 1 80 ? -9.893 8.282 6.707 1.00 88.44 80 GLU A C 1
ATOM 676 O O . GLU A 1 80 ? -8.708 8.570 6.549 1.00 88.44 80 GLU A O 1
ATOM 681 N N . GLU A 1 81 ? -10.300 7.020 6.886 1.00 91.50 81 GLU A N 1
ATOM 682 C CA . GLU A 1 81 ? -9.375 5.876 6.912 1.00 91.50 81 GLU A CA 1
ATOM 683 C C . GLU A 1 81 ? -8.628 5.725 5.589 1.00 91.50 81 GLU A C 1
ATOM 685 O O . GLU A 1 81 ? -7.416 5.513 5.577 1.00 91.50 81 GLU A O 1
ATOM 690 N N . TYR A 1 82 ? -9.341 5.858 4.469 1.00 90.19 82 TYR A N 1
ATOM 691 C CA . TYR A 1 82 ? -8.743 5.754 3.146 1.00 90.19 82 TYR A CA 1
ATOM 692 C C . TYR A 1 82 ? -7.763 6.898 2.864 1.00 90.19 82 TYR A C 1
ATOM 694 O O . TYR A 1 82 ? -6.658 6.655 2.383 1.00 90.19 82 TYR A O 1
ATOM 702 N N . GLU A 1 83 ? -8.138 8.144 3.167 1.00 88.00 83 GLU A N 1
ATOM 703 C CA . GLU A 1 83 ? -7.260 9.299 2.960 1.00 88.00 83 GLU A CA 1
ATOM 704 C C . GLU A 1 83 ? -6.008 9.211 3.838 1.00 88.00 83 GLU A C 1
ATOM 706 O O . GLU A 1 83 ? -4.905 9.422 3.333 1.00 88.00 83 GLU A O 1
ATOM 711 N N . LEU A 1 84 ? -6.147 8.823 5.110 1.00 90.56 84 LEU A N 1
ATOM 712 C CA . LEU A 1 84 ? -5.009 8.639 6.011 1.00 90.56 84 LEU A CA 1
ATOM 713 C C . LEU A 1 84 ? -4.061 7.538 5.513 1.00 90.56 84 LEU A C 1
ATOM 715 O O . LEU A 1 84 ? -2.849 7.756 5.445 1.00 90.56 84 LEU A O 1
ATOM 719 N N . ALA A 1 85 ? -4.612 6.392 5.106 1.00 92.31 85 ALA A N 1
ATOM 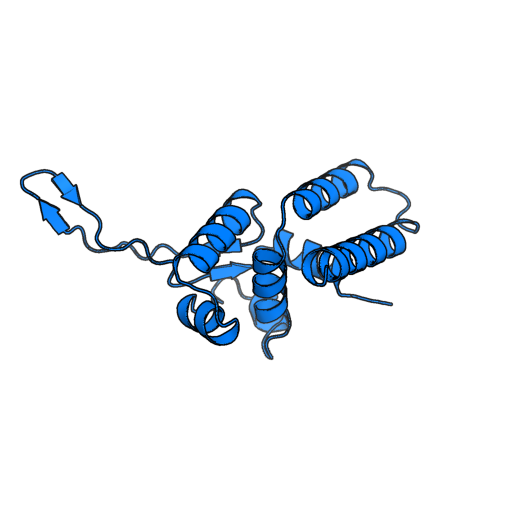720 C CA . ALA A 1 85 ? -3.828 5.274 4.595 1.00 92.31 85 ALA A CA 1
ATOM 721 C C . ALA A 1 85 ? -3.078 5.648 3.309 1.00 92.31 85 ALA A C 1
ATOM 723 O O . ALA A 1 85 ? -1.880 5.399 3.171 1.00 92.31 85 ALA A O 1
ATOM 724 N N . MET A 1 86 ? -3.749 6.327 2.378 1.00 90.12 86 MET A N 1
ATOM 725 C CA . MET A 1 86 ? -3.115 6.770 1.141 1.00 90.12 86 MET A CA 1
ATOM 726 C C . MET A 1 86 ? -2.032 7.829 1.369 1.00 90.12 86 MET A C 1
ATOM 728 O O . MET A 1 86 ? -0.985 7.764 0.725 1.00 90.12 86 MET A O 1
ATOM 732 N N . LEU A 1 87 ? -2.236 8.777 2.291 1.00 88.94 87 LEU A N 1
ATOM 733 C CA . LEU A 1 87 ? -1.205 9.754 2.660 1.00 88.94 87 LEU A CA 1
ATOM 734 C C . LEU A 1 87 ? 0.052 9.061 3.195 1.00 88.94 87 LEU A C 1
ATOM 736 O O . LEU A 1 87 ? 1.168 9.448 2.839 1.00 88.94 87 LEU A O 1
ATOM 740 N N . ASN A 1 88 ? -0.115 8.009 3.999 1.00 92.56 88 ASN A N 1
ATOM 741 C CA . ASN A 1 88 ? 1.013 7.226 4.485 1.00 92.56 88 ASN A CA 1
ATOM 742 C C . ASN A 1 88 ? 1.697 6.433 3.357 1.00 92.56 88 ASN A C 1
ATOM 744 O O . ASN A 1 88 ? 2.921 6.462 3.243 1.00 92.56 88 ASN A O 1
ATOM 748 N N . LEU A 1 89 ? 0.929 5.805 2.462 1.00 92.31 89 LEU A N 1
ATOM 749 C CA . LEU A 1 89 ? 1.470 5.105 1.289 1.00 92.31 89 LEU A CA 1
ATOM 750 C C . LEU A 1 89 ? 2.259 6.031 0.354 1.00 92.31 89 LEU A C 1
ATOM 752 O O . LEU A 1 89 ? 3.265 5.606 -0.217 1.00 92.31 89 LEU A O 1
ATOM 756 N N . PHE A 1 90 ? 1.840 7.291 0.215 1.00 89.25 90 PHE A N 1
ATOM 757 C CA . PHE A 1 90 ? 2.586 8.314 -0.522 1.00 89.25 90 PHE A CA 1
ATOM 758 C C . PHE A 1 90 ? 3.860 8.731 0.213 1.00 89.25 90 PHE A C 1
ATOM 760 O O . PHE A 1 90 ? 4.923 8.801 -0.401 1.00 89.25 90 PHE A O 1
ATOM 767 N N . ARG A 1 91 ? 3.782 8.949 1.533 1.00 90.75 91 ARG A N 1
ATOM 768 C CA . ARG A 1 91 ? 4.942 9.258 2.387 1.00 90.75 91 ARG A CA 1
ATOM 769 C C . ARG A 1 91 ? 6.016 8.170 2.305 1.00 90.75 91 ARG A C 1
ATOM 771 O O . ARG A 1 91 ? 7.198 8.488 2.239 1.00 90.75 91 ARG A O 1
ATOM 778 N N . LEU A 1 92 ? 5.601 6.904 2.294 1.00 90.06 92 LEU A N 1
ATOM 779 C CA . LEU A 1 92 ? 6.473 5.730 2.185 1.00 90.06 92 LEU A CA 1
ATOM 780 C C . LEU A 1 92 ? 6.854 5.390 0.738 1.00 90.06 92 LEU A C 1
ATOM 782 O O . LEU A 1 92 ? 7.517 4.383 0.497 1.00 90.06 92 LEU A O 1
ATOM 786 N N . TYR A 1 93 ? 6.420 6.202 -0.230 1.00 89.44 93 TYR A N 1
ATOM 787 C CA . TYR A 1 93 ? 6.680 6.026 -1.657 1.00 89.44 93 TYR A CA 1
ATOM 788 C C . TYR A 1 93 ? 6.256 4.653 -2.211 1.00 89.44 93 TYR A C 1
ATOM 790 O O . TYR A 1 93 ? 6.804 4.165 -3.199 1.00 89.44 93 TYR A O 1
ATOM 798 N N . CYS A 1 94 ? 5.269 4.014 -1.581 1.00 89.75 94 CYS A N 1
ATOM 799 C CA . CYS A 1 94 ? 4.694 2.742 -2.025 1.00 89.75 94 CYS A CA 1
ATOM 800 C C . CYS A 1 94 ? 3.630 2.956 -3.108 1.00 89.75 94 CYS A C 1
ATOM 802 O O . CYS A 1 94 ? 3.495 2.139 -4.018 1.00 89.75 94 CYS A O 1
ATOM 804 N N . CYS A 1 95 ? 2.931 4.090 -3.047 1.00 89.06 95 CYS A N 1
ATOM 805 C CA . CYS A 1 95 ? 1.999 4.544 -4.071 1.00 89.06 95 CYS A CA 1
ATOM 806 C C . CYS A 1 95 ? 2.361 5.953 -4.546 1.00 89.06 95 CYS A C 1
ATOM 808 O O . CYS A 1 95 ? 3.038 6.712 -3.854 1.00 89.06 95 CYS A O 1
ATOM 810 N N . GLU A 1 96 ? 1.835 6.323 -5.704 1.00 85.50 96 GLU A N 1
ATOM 811 C CA . GLU A 1 96 ? 1.856 7.681 -6.234 1.00 85.50 96 GLU A CA 1
ATOM 812 C C . GLU A 1 96 ? 0.445 8.071 -6.701 1.00 85.50 96 GLU A C 1
ATOM 814 O O . GLU A 1 96 ? -0.335 7.240 -7.174 1.00 85.50 96 GLU A O 1
ATOM 819 N N . GLY A 1 97 ? 0.079 9.336 -6.492 1.00 76.19 97 GLY A N 1
ATOM 820 C CA . GLY A 1 97 ? -1.227 9.872 -6.861 1.00 76.19 97 GLY A CA 1
ATOM 821 C C . GLY A 1 97 ? -1.131 10.766 -8.090 1.00 76.19 97 GLY A C 1
ATOM 822 O O . GLY A 1 97 ? -0.336 11.708 -8.113 1.00 76.19 97 GLY A O 1
ATOM 823 N N . PHE A 1 98 ? -1.992 10.545 -9.082 1.00 67.81 98 PHE A N 1
ATOM 824 C CA . PHE A 1 98 ? -2.110 11.466 -10.211 1.00 67.81 98 PHE A CA 1
ATOM 825 C C . PHE A 1 98 ? -3.013 12.626 -9.807 1.00 67.81 98 PHE A C 1
ATOM 827 O O . PHE A 1 98 ? -4.243 12.515 -9.787 1.00 67.81 98 PHE A O 1
ATOM 834 N N . HIS A 1 99 ? -2.390 13.754 -9.490 1.00 53.84 99 HIS A N 1
ATOM 835 C CA . HIS A 1 99 ? -3.097 15.009 -9.312 1.00 53.84 99 HIS A CA 1
ATOM 836 C C . HIS A 1 99 ? -3.457 15.509 -10.713 1.00 53.84 99 HIS A C 1
ATOM 838 O O . HIS A 1 99 ? -2.620 16.074 -11.409 1.00 53.84 99 HIS A O 1
ATOM 844 N N . GLN A 1 100 ? -4.685 15.263 -11.176 1.00 45.88 100 GLN A N 1
ATOM 845 C CA . GLN A 1 100 ? -5.208 16.127 -12.233 1.00 45.88 100 GLN A CA 1
ATOM 846 C C . GLN A 1 100 ? -5.305 17.531 -11.646 1.00 45.88 100 GLN A C 1
ATOM 848 O O . GLN A 1 100 ? -5.840 17.683 -10.548 1.00 45.88 100 GLN A O 1
ATOM 853 N N . GLU A 1 101 ? -4.777 18.521 -12.366 1.00 43.38 101 GLU A N 1
ATOM 854 C CA . GLU A 1 101 ? -4.948 19.936 -12.052 1.00 43.38 101 GLU A CA 1
ATOM 855 C C . GLU A 1 101 ? -6.434 20.202 -11.795 1.00 43.38 101 GLU A C 1
ATOM 857 O O . GLU A 1 101 ? -7.272 20.125 -12.696 1.00 43.38 101 GLU A O 1
ATOM 862 N N . ILE A 1 102 ? -6.783 20.420 -10.530 1.00 48.34 102 ILE A N 1
ATOM 863 C CA . ILE A 1 102 ? -8.144 20.772 -10.156 1.00 48.34 102 ILE A CA 1
ATOM 864 C C . ILE A 1 102 ? -8.306 22.250 -10.478 1.00 48.34 102 ILE A C 1
ATOM 866 O O . ILE A 1 102 ? -7.519 23.082 -10.023 1.00 48.34 102 ILE A O 1
ATOM 870 N N . THR A 1 103 ? -9.343 22.569 -11.248 1.00 48.97 103 THR A N 1
ATOM 871 C CA . THR A 1 103 ? -9.767 23.936 -11.525 1.00 48.97 103 THR A CA 1
ATOM 872 C C . THR A 1 103 ? -9.917 24.694 -10.206 1.00 48.97 103 THR A C 1
ATOM 874 O O . THR A 1 103 ? -10.741 24.357 -9.355 1.00 48.97 103 THR A O 1
ATOM 877 N N . ALA A 1 104 ? -9.070 25.702 -10.036 1.00 52.94 104 ALA A N 1
ATOM 878 C CA . ALA A 1 104 ? -9.084 26.659 -8.944 1.00 52.94 104 ALA A CA 1
ATOM 879 C C . ALA A 1 104 ? -10.491 27.240 -8.722 1.00 52.94 104 ALA A C 1
ATOM 881 O O . ALA A 1 104 ? -11.069 27.814 -9.642 1.00 52.94 104 ALA A O 1
ATOM 882 N N . MET A 1 105 ? -11.031 27.146 -7.505 1.00 54.19 105 MET A N 1
ATOM 883 C CA . MET A 1 105 ? -12.171 27.966 -7.100 1.00 54.19 105 MET A CA 1
ATOM 884 C C . MET A 1 105 ? -11.631 29.206 -6.394 1.00 54.19 105 MET A C 1
ATOM 886 O O . MET A 1 105 ? -10.935 29.104 -5.393 1.00 54.19 105 MET A O 1
ATOM 890 N N . HIS A 1 106 ? -11.911 30.398 -6.905 1.00 55.47 106 HIS A N 1
ATOM 891 C CA . HIS A 1 106 ? -11.390 31.624 -6.303 1.00 55.47 106 HIS A CA 1
ATOM 892 C C . HIS A 1 106 ? -12.307 32.130 -5.182 1.00 55.47 106 HIS A C 1
ATOM 894 O O . HIS A 1 106 ? -13.514 32.273 -5.373 1.00 55.47 106 HIS A O 1
ATOM 900 N N . PHE A 1 107 ? -11.729 32.447 -4.024 1.00 49.69 107 PHE A N 1
ATOM 901 C CA . PHE A 1 107 ? -12.350 33.240 -2.968 1.00 49.69 107 PHE A CA 1
ATOM 902 C C . PHE A 1 107 ? -11.642 34.598 -2.904 1.00 49.69 107 PHE A C 1
ATOM 904 O O . PHE A 1 107 ? -10.560 34.741 -2.332 1.00 49.69 107 PHE A O 1
ATOM 911 N N . GLY A 1 108 ? -12.215 35.599 -3.575 1.00 72.44 108 GLY A N 1
ATOM 912 C CA . GLY A 1 108 ? -11.516 36.860 -3.843 1.00 72.44 108 GLY A CA 1
ATOM 913 C C . GLY A 1 108 ? -10.278 36.630 -4.721 1.00 72.44 108 GLY A C 1
ATOM 914 O O . GLY A 1 108 ? -10.367 35.950 -5.739 1.00 72.44 108 GLY A O 1
ATOM 915 N N . ASN A 1 109 ? -9.116 37.147 -4.307 1.00 66.94 109 ASN A N 1
ATOM 916 C CA . ASN A 1 109 ? -7.827 36.909 -4.983 1.00 66.94 109 ASN A CA 1
ATOM 917 C C . ASN A 1 109 ? -7.150 35.587 -4.572 1.00 66.94 109 ASN A C 1
ATOM 919 O O . ASN A 1 109 ? -6.017 35.326 -4.972 1.00 66.94 109 ASN A O 1
ATOM 923 N N . ILE A 1 110 ? -7.795 34.771 -3.736 1.00 52.41 110 ILE A N 1
ATOM 924 C CA . ILE A 1 110 ? -7.208 33.543 -3.201 1.00 52.41 110 ILE A CA 1
ATOM 925 C C . ILE A 1 110 ? -7.765 32.357 -3.975 1.00 52.41 110 ILE A C 1
ATOM 927 O O . ILE A 1 110 ? -8.968 32.122 -4.010 1.00 52.41 110 ILE A O 1
ATOM 931 N N . THR A 1 111 ? -6.882 31.584 -4.589 1.00 50.66 111 THR A N 1
ATOM 932 C CA . THR A 1 111 ? -7.227 30.318 -5.234 1.00 50.66 111 THR A CA 1
ATOM 933 C C . THR A 1 111 ? -7.423 29.231 -4.176 1.00 50.66 111 THR A C 1
ATOM 935 O O . THR A 1 111 ? -6.452 28.754 -3.595 1.00 50.66 111 THR A O 1
ATOM 938 N N . ILE A 1 112 ? -8.668 28.826 -3.931 1.00 52.59 112 ILE A N 1
ATOM 939 C CA . ILE A 1 112 ? -9.037 27.666 -3.115 1.00 52.59 112 ILE A CA 1
ATOM 940 C C . ILE A 1 112 ? -9.213 26.459 -4.043 1.00 52.59 112 ILE A C 1
ATOM 942 O O . ILE A 1 112 ? -10.089 26.419 -4.905 1.00 52.59 112 ILE A O 1
ATOM 946 N N . GLN A 1 113 ? -8.377 25.440 -3.880 1.00 52.84 113 GLN A N 1
ATOM 947 C CA . GLN A 1 113 ? -8.568 24.178 -4.591 1.00 52.84 113 GLN A CA 1
ATOM 948 C C . GLN A 1 113 ? -9.740 23.417 -3.954 1.00 52.84 113 GLN A C 1
ATOM 950 O O . GLN A 1 113 ? -9.737 23.169 -2.749 1.00 52.84 113 GLN A O 1
ATOM 955 N N . THR A 1 114 ? -10.758 23.060 -4.745 1.00 50.50 114 THR A N 1
ATOM 956 C CA . THR A 1 114 ? -11.900 22.272 -4.260 1.00 50.50 114 THR A CA 1
ATOM 957 C C . THR A 1 114 ? -11.593 20.779 -4.355 1.00 50.50 114 THR A C 1
ATOM 959 O O . THR A 1 114 ? -11.504 20.201 -5.429 1.00 50.50 114 THR A O 1
ATOM 962 N N . ASN A 1 115 ? -11.480 20.149 -3.187 1.00 46.41 115 ASN A N 1
ATOM 963 C CA . ASN A 1 115 ? -11.573 18.706 -2.967 1.00 46.41 115 ASN A CA 1
ATOM 964 C C . ASN A 1 115 ? -10.435 17.899 -3.615 1.00 46.41 115 ASN A C 1
ATOM 966 O O . ASN A 1 115 ? -10.627 17.221 -4.626 1.00 46.41 115 ASN A O 1
ATOM 970 N N . GLY A 1 116 ? -9.269 17.914 -2.960 1.00 53.00 116 GLY A N 1
ATOM 971 C CA . GLY A 1 116 ? -8.114 17.045 -3.220 1.00 53.00 116 GLY A CA 1
ATOM 972 C C . GLY A 1 116 ? -8.372 15.560 -2.935 1.00 53.00 116 GLY A C 1
ATOM 973 O O . GLY A 1 116 ? -7.580 14.907 -2.267 1.00 53.00 116 GLY A O 1
ATOM 974 N N . CYS A 1 117 ? -9.493 15.018 -3.412 1.00 56.78 117 CYS A N 1
ATOM 975 C CA . CYS A 1 117 ? -9.769 13.593 -3.340 1.00 56.78 117 CYS A CA 1
ATOM 976 C C . CYS A 1 117 ? -8.756 12.848 -4.214 1.00 56.78 117 CYS A C 1
ATOM 978 O O . CYS A 1 117 ? -8.559 13.180 -5.387 1.00 56.78 117 CYS A O 1
ATOM 980 N N . ILE A 1 118 ? -8.160 11.799 -3.657 1.00 68.38 118 ILE A N 1
ATOM 981 C CA . ILE A 1 118 ? -7.207 10.928 -4.342 1.00 68.38 118 ILE A CA 1
ATOM 982 C C . ILE A 1 118 ? -7.967 10.116 -5.400 1.00 68.38 118 ILE A C 1
ATOM 984 O O . ILE A 1 118 ? -8.535 9.061 -5.119 1.00 68.38 118 ILE A O 1
ATOM 988 N N . LYS A 1 119 ? -8.045 10.653 -6.623 1.00 74.81 119 LYS A N 1
ATOM 989 C CA . LYS A 1 119 ? -8.856 10.077 -7.709 1.00 74.81 119 LYS A CA 1
ATOM 990 C C . LYS A 1 119 ? -8.183 8.902 -8.397 1.00 74.81 119 LYS A C 1
ATOM 992 O O . LYS A 1 119 ? -8.868 7.950 -8.754 1.00 74.81 119 LYS A O 1
ATOM 997 N N . LYS A 1 120 ? -6.877 8.992 -8.631 1.00 83.12 120 LYS A N 1
ATOM 998 C CA . LYS A 1 120 ? -6.112 8.028 -9.424 1.00 83.12 120 LYS A CA 1
ATOM 999 C C . LYS A 1 120 ? -4.813 7.703 -8.711 1.00 83.12 120 LYS A C 1
ATOM 1001 O O . LYS A 1 120 ? -4.096 8.624 -8.321 1.00 83.12 120 LYS A O 1
ATOM 1006 N N . ILE A 1 121 ? -4.528 6.417 -8.567 1.00 86.25 121 ILE A N 1
ATOM 1007 C CA . ILE A 1 121 ? -3.371 5.904 -7.834 1.00 86.25 121 ILE A CA 1
ATOM 1008 C C . ILE A 1 121 ? -2.640 4.851 -8.662 1.00 86.25 121 ILE A C 1
ATOM 1010 O O . ILE A 1 121 ? -3.278 4.059 -9.352 1.00 86.25 121 ILE A O 1
ATOM 1014 N N . SER A 1 122 ? -1.318 4.817 -8.575 1.00 85.44 122 SER A N 1
ATOM 1015 C CA . SER A 1 122 ? -0.492 3.699 -9.044 1.00 85.44 122 SER A CA 1
ATOM 1016 C C . SER A 1 122 ? 0.422 3.227 -7.919 1.00 85.44 122 SER A C 1
ATOM 1018 O O . SER A 1 122 ? 0.809 4.004 -7.044 1.00 85.44 122 SER A O 1
ATOM 1020 N N . ILE A 1 123 ? 0.750 1.934 -7.922 1.00 87.44 123 ILE A N 1
ATOM 1021 C CA . ILE A 1 123 ? 1.805 1.393 -7.062 1.00 87.44 123 ILE A CA 1
ATOM 1022 C C . ILE A 1 123 ? 3.144 1.695 -7.734 1.00 87.44 123 ILE A C 1
ATOM 1024 O O . ILE A 1 123 ? 3.309 1.470 -8.935 1.00 87.44 123 ILE A O 1
ATOM 1028 N N . THR A 1 124 ? 4.110 2.186 -6.966 1.00 87.62 124 THR A N 1
ATOM 1029 C CA . THR A 1 124 ? 5.460 2.448 -7.473 1.00 87.62 124 THR A CA 1
ATOM 1030 C C . THR A 1 124 ? 6.243 1.142 -7.658 1.00 87.62 124 THR A C 1
ATOM 1032 O O . THR A 1 124 ? 5.881 0.081 -7.148 1.00 87.62 124 THR A O 1
ATOM 1035 N N . ALA A 1 125 ? 7.397 1.205 -8.326 1.00 84.62 125 ALA A N 1
ATOM 1036 C CA . ALA A 1 125 ? 8.309 0.058 -8.390 1.00 84.62 125 ALA A CA 1
ATOM 1037 C C . ALA A 1 125 ? 8.754 -0.426 -6.993 1.00 84.62 125 ALA A C 1
ATOM 1039 O O . ALA A 1 125 ? 8.963 -1.624 -6.795 1.00 84.62 125 ALA A O 1
ATOM 1040 N N . LEU A 1 126 ? 8.875 0.498 -6.031 1.00 85.56 126 LEU A N 1
ATOM 1041 C CA . LEU A 1 126 ? 9.189 0.188 -4.637 1.00 85.56 126 LEU A CA 1
ATOM 1042 C C . LEU A 1 126 ? 8.043 -0.591 -3.982 1.00 85.56 126 LEU A C 1
ATOM 1044 O O . LEU A 1 126 ? 8.295 -1.634 -3.382 1.00 85.56 126 LEU A O 1
ATOM 1048 N N . GLY A 1 127 ? 6.801 -0.128 -4.150 1.00 86.88 127 GLY A N 1
ATOM 1049 C CA . GLY A 1 127 ? 5.613 -0.796 -3.617 1.00 86.88 127 GLY A CA 1
ATOM 1050 C C . GLY A 1 127 ? 5.406 -2.197 -4.197 1.00 86.88 127 GLY A C 1
ATOM 1051 O O . GLY A 1 127 ? 5.128 -3.130 -3.450 1.00 86.88 127 GLY A O 1
ATOM 1052 N N . TYR A 1 128 ? 5.631 -2.394 -5.502 1.00 85.06 128 TYR A N 1
ATOM 1053 C CA . TYR A 1 128 ? 5.574 -3.736 -6.097 1.00 85.06 128 TYR A CA 1
ATOM 1054 C C . TYR A 1 128 ? 6.642 -4.666 -5.545 1.00 85.06 128 TYR A C 1
ATOM 1056 O O . TYR A 1 128 ? 6.349 -5.813 -5.237 1.00 85.06 128 TYR A O 1
ATOM 1064 N N . LYS A 1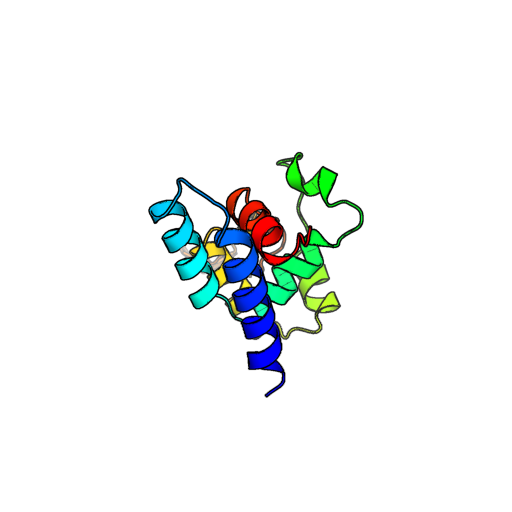 129 ? 7.876 -4.176 -5.403 1.00 83.12 129 LYS A N 1
ATOM 1065 C CA . LYS A 1 129 ? 8.958 -4.989 -4.856 1.00 83.12 129 LYS A CA 1
ATOM 1066 C C . LYS A 1 129 ? 8.702 -5.358 -3.397 1.00 83.12 129 LYS A C 1
ATOM 1068 O O . LYS A 1 129 ? 8.976 -6.489 -3.019 1.00 83.12 129 LYS A O 1
ATOM 1073 N N . LEU A 1 130 ? 8.158 -4.428 -2.609 1.00 84.44 130 LEU A N 1
ATOM 1074 C CA . LEU A 1 130 ? 7.693 -4.698 -1.253 1.00 84.44 130 LEU A CA 1
ATOM 1075 C C . LEU A 1 130 ? 6.662 -5.836 -1.247 1.00 84.44 130 LEU A C 1
ATOM 1077 O O . LEU A 1 130 ? 6.830 -6.795 -0.504 1.00 84.44 130 LEU A O 1
ATOM 1081 N N . LEU A 1 131 ? 5.645 -5.757 -2.107 1.00 82.88 131 LEU A N 1
ATOM 1082 C CA . LEU A 1 131 ? 4.604 -6.782 -2.207 1.00 82.88 131 LEU A CA 1
ATOM 1083 C C . LEU A 1 131 ? 5.142 -8.133 -2.662 1.00 82.88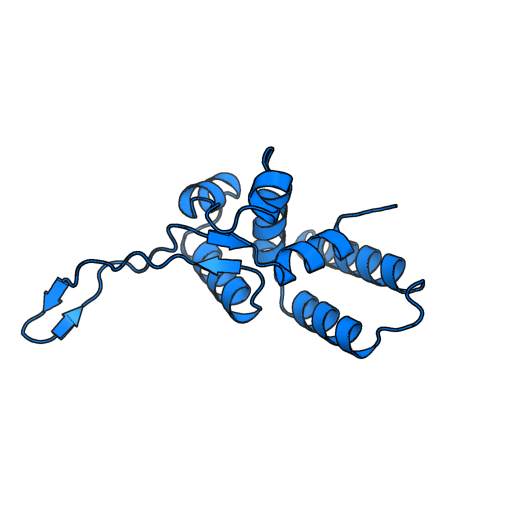 131 LEU A C 1
ATOM 1085 O O . LEU A 1 131 ? 4.737 -9.139 -2.099 1.00 82.88 131 LEU A O 1
ATOM 1089 N N . ASP A 1 132 ? 6.063 -8.168 -3.623 1.00 80.38 132 ASP A N 1
ATOM 1090 C CA . ASP A 1 132 ? 6.701 -9.416 -4.044 1.00 80.38 132 ASP A CA 1
ATOM 109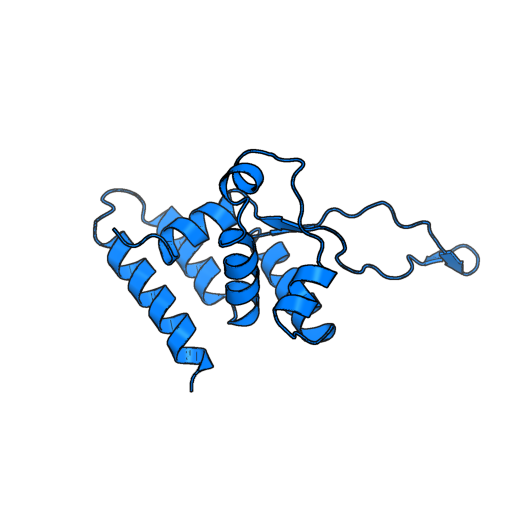1 C C . ASP A 1 132 ? 7.420 -10.080 -2.854 1.00 80.38 132 ASP A C 1
ATOM 1093 O O . ASP A 1 132 ? 7.235 -11.262 -2.608 1.00 80.38 132 ASP A O 1
ATOM 1097 N N . MET A 1 133 ? 8.148 -9.315 -2.032 1.00 76.06 133 MET A N 1
ATOM 1098 C CA . MET A 1 133 ? 8.856 -9.878 -0.868 1.00 76.06 133 MET A CA 1
ATOM 1099 C C . MET A 1 133 ? 7.932 -10.382 0.245 1.00 76.06 133 MET A C 1
ATOM 1101 O O . MET A 1 133 ? 8.353 -11.220 1.040 1.00 76.06 133 MET A O 1
ATOM 1105 N N . ILE A 1 134 ? 6.710 -9.855 0.320 1.00 73.81 134 ILE A N 1
ATOM 1106 C CA . ILE A 1 134 ? 5.736 -10.182 1.363 1.00 73.81 134 ILE A CA 1
ATOM 1107 C C . ILE A 1 134 ? 4.772 -11.295 0.923 1.00 73.81 134 ILE A C 1
ATOM 1109 O O . ILE A 1 134 ? 4.369 -12.118 1.744 1.00 73.81 134 ILE A O 1
ATOM 1113 N N . LEU A 1 135 ? 4.356 -11.287 -0.348 1.00 69.81 135 LEU A N 1
ATOM 1114 C CA . LEU A 1 135 ? 3.257 -12.104 -0.871 1.00 69.81 135 LEU A CA 1
ATOM 1115 C C . LEU A 1 135 ? 3.714 -13.250 -1.777 1.00 69.81 135 LEU A C 1
ATOM 1117 O O . LEU A 1 135 ? 2.953 -14.205 -1.939 1.00 69.81 135 LEU A O 1
ATOM 1121 N N . GLU A 1 136 ? 4.904 -13.190 -2.387 1.00 63.28 136 GLU A N 1
ATOM 1122 C CA . GLU A 1 136 ? 5.432 -14.350 -3.111 1.00 63.28 136 GLU A CA 1
ATOM 1123 C C . GLU A 1 136 ? 6.012 -15.340 -2.095 1.00 63.28 136 GLU A C 1
ATOM 1125 O O . GLU A 1 136 ? 7.031 -15.097 -1.447 1.00 63.28 136 GLU A O 1
ATOM 1130 N N . LYS A 1 137 ? 5.283 -16.446 -1.923 1.00 49.03 137 LYS A N 1
ATOM 1131 C CA . LYS A 1 137 ? 5.782 -17.675 -1.312 1.00 49.03 137 LYS A CA 1
ATOM 1132 C C . LYS A 1 137 ? 6.368 -18.531 -2.433 1.00 49.03 137 LYS A C 1
ATOM 1134 O O . LYS A 1 137 ? 5.668 -18.757 -3.423 1.00 49.03 137 LYS A O 1
ATOM 1139 N N . ASP A 1 138 ? 7.617 -18.961 -2.275 1.00 39.69 138 ASP A N 1
ATOM 1140 C CA . ASP A 1 138 ? 8.193 -20.060 -3.065 1.00 39.69 138 ASP A CA 1
ATOM 1141 C C . ASP A 1 138 ? 7.424 -21.376 -2.833 1.00 39.69 138 ASP A C 1
ATOM 1143 O O . ASP A 1 138 ? 6.964 -21.613 -1.686 1.00 39.69 138 ASP A O 1
#

Foldseek 3Di:
DVFVVVLVLLVVLLVVLCVPPPDDPPVSVLLVVLSVLAGPLLVLLLVVVCPPPCNVVLLPPPPDWDFLVVSCVVVVHDQVSSVVSVVSCVVSLQKDADDDPAPFDDDDPDTDRPDPRRGIMGGDNVNVVSCCSRPDDD

Radius of gyration: 17.02 Å; chains: 1; bounding box: 40×57×36 Å

Secondary structure (DSSP, 8-state):
-HHHHHHHHHHHHHHHHHTT-TT-HHHHHHHHHHHHT--HHHHHHHHHHHTSTTHHHHHH-TT--EEHHHHHHHTT--HHHHHHHHHHHHHTTSEEE------EEEETTEEEE------EEEE-HHHHHHHHHHH---

pLDDT: mean 73.83, std 14.91, range [39.69, 93.19]

Sequence (138 aa):
MEEEDEVQDLWDNLLSNWQFSENRTDIAMMYIEILKNLSKNEIRILSAIHTSLDRNNHRYNKNFYVYGNVVREHLCLSKEEYELAMLNLFRLYCCEGFHQEITAMHFGNITIQTNGCIKKISITALGYKLLDMILEKD